Protein AF-A0A382N5F9-F1 (afdb_monomer)

Foldseek 3Di:
DPPPDPDDDDDALCDDDPSSCPVVVVCVVVVHDDDDDPVVVVVVCVVCVVVVHHDDDD

Sequence (58 aa):
MDDKYDFLFVTGGLGPTHDDITKEAFRQLLDDEIIFDKNYYLQLKQHFEKRSIKMPES

Radius of gyration: 15.22 Å; Cα contacts (8 Å, |Δi|>4): 24; chains: 1; bounding box: 29×21×41 Å

Nearest PDB structures (foldseek):
  4cta-assembly1_A  TM=9.409E-01  e=5.008E-02  Thermus thermophilus HB8
  4cta-assembly1_B  TM=9.553E-01  e=1.340E-01  Thermus thermophilus HB8

pLDDT: mean 92.35, std 7.93, range [57.41, 97.62]

Structure (mmCIF, N/CA/C/O backbone):
data_AF-A0A382N5F9-F1
#
_entry.id   AF-A0A382N5F9-F1
#
loop_
_atom_site.group_PDB
_atom_site.id
_atom_site.type_symbol
_atom_site.label_atom_id
_atom_site.label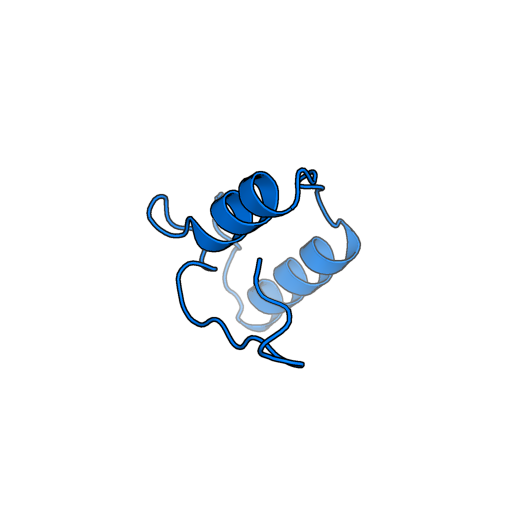_alt_id
_atom_site.label_comp_id
_atom_site.label_asym_id
_atom_site.label_entity_id
_atom_site.label_seq_id
_atom_site.pdbx_PDB_ins_code
_atom_site.Cartn_x
_atom_site.Cartn_y
_atom_site.Cartn_z
_atom_site.occupancy
_atom_site.B_iso_or_equiv
_atom_site.auth_seq_id
_atom_site.auth_comp_id
_atom_site.auth_asym_id
_atom_site.auth_atom_id
_atom_site.pdbx_PDB_model_num
ATOM 1 N N . MET A 1 1 ? 12.827 -2.632 -20.357 1.00 57.41 1 MET A N 1
ATOM 2 C CA . MET A 1 1 ? 11.998 -3.819 -20.084 1.00 57.41 1 MET A CA 1
ATOM 3 C C . MET A 1 1 ? 11.523 -4.289 -21.436 1.00 57.41 1 MET A C 1
ATOM 5 O O . MET A 1 1 ? 11.024 -3.453 -22.170 1.00 57.41 1 MET A O 1
ATOM 9 N N . ASP A 1 2 ? 11.801 -5.531 -21.827 1.00 64.00 2 ASP A N 1
ATOM 10 C CA . ASP A 1 2 ? 11.261 -6.044 -23.091 1.00 64.00 2 ASP A CA 1
ATOM 11 C C . ASP A 1 2 ? 9.729 -5.970 -23.015 1.00 64.00 2 ASP A C 1
ATOM 13 O O . ASP A 1 2 ? 9.156 -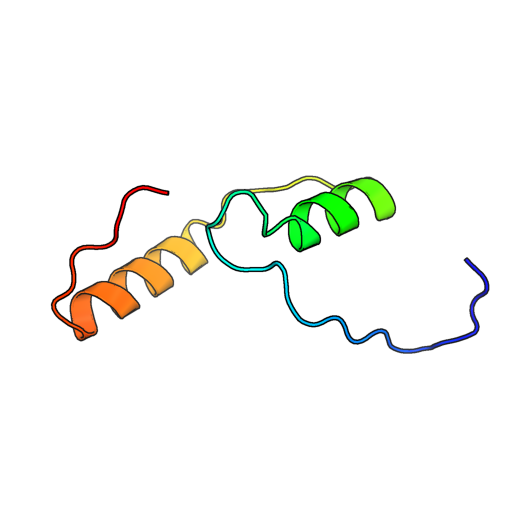6.500 -22.060 1.00 64.00 2 ASP A O 1
ATOM 17 N N . ASP A 1 3 ? 9.081 -5.339 -23.998 1.00 71.88 3 ASP A N 1
ATOM 18 C CA . ASP A 1 3 ? 7.617 -5.201 -24.131 1.00 71.88 3 ASP A CA 1
ATOM 19 C C . ASP A 1 3 ? 6.946 -6.551 -24.472 1.00 71.88 3 ASP A C 1
ATOM 21 O O . ASP A 1 3 ? 6.209 -6.700 -25.442 1.00 71.88 3 ASP A O 1
ATOM 25 N N . LYS A 1 4 ? 7.274 -7.599 -23.712 1.00 84.94 4 LYS A N 1
ATOM 26 C CA . LYS A 1 4 ? 6.866 -8.988 -23.963 1.00 84.94 4 LYS A CA 1
ATOM 27 C C . LYS A 1 4 ? 5.509 -9.345 -23.373 1.00 84.94 4 LYS A C 1
ATOM 29 O O . LYS A 1 4 ? 5.000 -10.425 -23.666 1.00 84.94 4 LYS A O 1
ATOM 34 N N . TYR A 1 5 ? 4.966 -8.484 -22.521 1.00 89.44 5 TYR A N 1
ATOM 35 C CA . TYR A 1 5 ? 3.750 -8.751 -21.771 1.00 89.44 5 TYR A CA 1
ATOM 36 C C . TYR A 1 5 ? 2.879 -7.504 -21.729 1.00 89.44 5 TYR A C 1
ATOM 38 O O . TYR A 1 5 ? 3.347 -6.435 -21.348 1.00 89.44 5 TYR A O 1
ATOM 46 N N . ASP A 1 6 ? 1.599 -7.674 -22.044 1.00 91.44 6 ASP A N 1
ATOM 47 C CA . ASP A 1 6 ? 0.598 -6.612 -21.926 1.00 91.44 6 ASP A CA 1
ATOM 48 C C . ASP A 1 6 ? 0.109 -6.428 -20.477 1.00 91.44 6 ASP A C 1
ATOM 50 O O . ASP A 1 6 ? -0.388 -5.365 -20.111 1.00 91.44 6 ASP A O 1
ATOM 54 N N . PHE A 1 7 ? 0.247 -7.463 -19.635 1.00 92.00 7 PHE A N 1
ATOM 55 C CA . PHE A 1 7 ? -0.233 -7.470 -18.252 1.00 92.00 7 PHE A CA 1
ATOM 56 C C . PHE A 1 7 ? 0.774 -8.112 -17.299 1.00 92.00 7 PHE A C 1
ATOM 58 O O . PHE A 1 7 ? 1.380 -9.140 -17.606 1.00 92.00 7 PHE A O 1
ATOM 65 N N . LEU A 1 8 ? 0.877 -7.542 -16.098 1.00 90.19 8 LEU A N 1
ATOM 66 C CA . LEU A 1 8 ? 1.665 -8.068 -14.990 1.00 90.19 8 LEU A CA 1
ATOM 67 C C . LEU A 1 8 ? 0.758 -8.260 -13.771 1.00 90.19 8 LEU A C 1
ATOM 69 O O . LEU A 1 8 ? 0.106 -7.320 -13.321 1.00 90.19 8 LEU A O 1
ATOM 73 N N . PHE A 1 9 ? 0.750 -9.469 -13.214 1.00 94.25 9 PHE A N 1
ATOM 74 C CA . PHE A 1 9 ? 0.055 -9.780 -11.967 1.00 94.25 9 PHE A CA 1
ATOM 75 C C . PHE A 1 9 ? 1.087 -10.028 -10.873 1.00 94.25 9 PHE A C 1
ATOM 77 O O . PHE A 1 9 ? 1.955 -10.886 -11.023 1.00 94.25 9 PHE A O 1
ATOM 84 N N . VAL A 1 10 ? 0.985 -9.287 -9.770 1.00 94.44 10 VAL A N 1
ATOM 85 C CA . VAL A 1 10 ? 1.857 -9.445 -8.600 1.00 94.44 10 VAL A CA 1
ATOM 86 C C . VAL A 1 10 ? 1.003 -9.725 -7.374 1.00 94.44 10 VAL A C 1
ATOM 88 O O . VAL A 1 10 ? -0.078 -9.161 -7.207 1.00 94.44 10 VAL A O 1
ATOM 91 N N . THR A 1 11 ? 1.484 -10.621 -6.517 1.00 96.00 11 THR A N 1
ATOM 92 C CA . THR A 1 11 ? 0.799 -11.049 -5.295 1.00 96.00 11 THR A CA 1
ATOM 93 C C . THR A 1 11 ? 1.776 -11.058 -4.123 1.00 96.00 11 THR A C 1
ATOM 95 O O . THR A 1 11 ? 2.930 -11.436 -4.310 1.00 96.00 11 THR A O 1
ATOM 98 N N . GLY A 1 12 ? 1.302 -10.736 -2.917 1.00 96.44 12 GLY A N 1
ATOM 99 C CA . GLY A 1 12 ? 2.116 -10.732 -1.692 1.00 96.44 12 GLY A CA 1
ATOM 100 C C . GLY A 1 12 ? 2.887 -9.427 -1.452 1.00 96.44 12 GLY A C 1
ATOM 101 O O . GLY A 1 12 ? 3.065 -8.615 -2.361 1.00 96.44 12 GLY A O 1
ATOM 102 N N . GLY A 1 13 ? 3.315 -9.207 -0.207 1.00 96.25 13 GLY A N 1
ATOM 103 C CA . GLY A 1 13 ? 4.131 -8.050 0.181 1.00 96.25 13 GLY A CA 1
ATOM 104 C C . GLY A 1 13 ? 3.376 -6.713 0.250 1.00 96.25 13 GLY A C 1
ATOM 105 O O . GLY A 1 13 ? 3.968 -5.664 -0.001 1.00 96.25 13 GLY A O 1
ATOM 106 N N . LEU A 1 14 ? 2.060 -6.740 0.499 1.00 95.12 14 LEU A N 1
ATOM 107 C CA . LEU A 1 14 ? 1.178 -5.557 0.539 1.00 95.12 14 LEU A CA 1
ATOM 108 C C . LEU A 1 14 ? 0.578 -5.271 1.924 1.00 95.12 14 LEU A C 1
ATOM 110 O O . LEU A 1 14 ? -0.214 -4.334 2.062 1.00 95.12 14 LEU A O 1
ATOM 114 N N . GLY A 1 15 ? 0.890 -6.091 2.923 1.00 93.25 15 GLY A N 1
ATOM 115 C CA . GLY A 1 15 ? 0.438 -5.880 4.289 1.00 93.25 15 GLY A CA 1
ATOM 116 C C . GLY A 1 15 ? 1.178 -4.736 5.003 1.00 93.25 15 GLY A C 1
ATOM 117 O O . GLY A 1 15 ? 1.855 -3.915 4.374 1.00 93.25 15 GLY A O 1
ATOM 118 N N . PRO A 1 16 ? 0.969 -4.618 6.323 1.00 92.88 16 PRO A N 1
ATOM 119 C CA . PRO A 1 16 ? 1.554 -3.565 7.142 1.00 92.88 16 PRO A CA 1
ATOM 120 C C . PRO A 1 16 ? 2.906 -3.947 7.769 1.00 92.88 16 PRO A C 1
ATOM 122 O O . PRO A 1 16 ? 3.411 -3.169 8.574 1.00 92.88 16 PRO A O 1
ATOM 125 N N . THR A 1 17 ? 3.466 -5.135 7.509 1.00 93.69 17 THR A N 1
ATOM 126 C CA . THR A 1 17 ? 4.691 -5.577 8.193 1.00 93.69 17 THR A CA 1
ATOM 127 C C . THR A 1 17 ? 5.952 -5.068 7.491 1.00 93.69 17 THR A C 1
ATOM 129 O O . THR A 1 17 ? 5.925 -4.638 6.342 1.00 93.69 17 THR A O 1
ATOM 132 N N . HIS A 1 18 ? 7.091 -5.084 8.190 1.00 90.75 18 HIS A N 1
ATOM 133 C CA . HIS A 1 18 ? 8.355 -4.557 7.654 1.00 90.75 18 HIS A CA 1
ATOM 134 C C . HIS A 1 18 ? 8.879 -5.349 6.442 1.00 90.75 18 HIS A C 1
ATOM 136 O O . HIS A 1 18 ? 9.667 -4.828 5.657 1.00 90.75 18 HIS A O 1
ATOM 142 N N . ASP A 1 19 ? 8.459 -6.604 6.296 1.00 94.31 19 ASP A N 1
ATOM 143 C CA . ASP A 1 19 ? 8.759 -7.476 5.162 1.00 94.31 19 ASP A CA 1
ATOM 144 C C . ASP A 1 19 ? 7.802 -7.284 3.965 1.00 94.31 19 ASP A C 1
ATOM 146 O O . ASP A 1 19 ? 8.085 -7.784 2.874 1.00 94.31 19 ASP A O 1
ATOM 150 N N . ASP A 1 20 ? 6.727 -6.497 4.106 1.00 94.81 20 ASP A N 1
ATOM 151 C CA . ASP A 1 20 ? 5.819 -6.128 3.012 1.00 94.81 20 ASP A CA 1
ATOM 152 C C . ASP A 1 20 ? 6.393 -4.994 2.131 1.00 94.81 20 ASP A C 1
ATOM 154 O O . ASP A 1 20 ? 5.970 -3.836 2.173 1.00 94.81 20 ASP A O 1
ATOM 158 N N . ILE A 1 21 ? 7.376 -5.334 1.293 1.00 96.31 21 ILE A N 1
ATOM 159 C CA . ILE A 1 21 ? 8.152 -4.363 0.496 1.00 96.31 21 ILE A CA 1
ATOM 160 C C . ILE A 1 21 ? 7.643 -4.134 -0.939 1.00 96.31 21 ILE A C 1
ATOM 162 O O . ILE A 1 21 ? 8.255 -3.367 -1.682 1.00 96.31 21 ILE A O 1
ATOM 166 N N . THR A 1 22 ? 6.538 -4.763 -1.367 1.00 96.88 22 THR A N 1
ATOM 167 C CA . THR A 1 22 ? 6.104 -4.727 -2.781 1.00 96.88 22 THR A CA 1
ATOM 168 C C . TH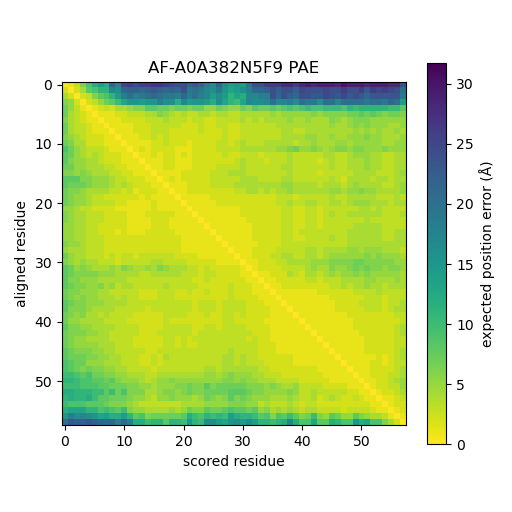R A 1 22 ? 5.807 -3.305 -3.256 1.00 96.88 22 THR A C 1
ATOM 170 O O . THR A 1 22 ? 6.237 -2.926 -4.343 1.00 96.88 22 THR A O 1
ATOM 173 N N . LYS A 1 23 ? 5.135 -2.479 -2.440 1.00 94.81 23 LYS A N 1
ATOM 174 C CA . LYS A 1 23 ? 4.856 -1.071 -2.795 1.00 94.81 23 LYS A CA 1
ATOM 175 C C . LYS A 1 23 ? 6.142 -0.265 -3.016 1.00 94.81 23 LYS A C 1
ATOM 177 O O . LYS A 1 23 ? 6.220 0.502 -3.968 1.00 94.81 23 LYS A O 1
ATOM 182 N N . GLU A 1 24 ? 7.149 -0.471 -2.168 1.00 95.50 24 GLU A N 1
ATOM 183 C CA . GLU A 1 24 ? 8.441 0.218 -2.269 1.00 95.50 24 GLU A CA 1
ATOM 184 C C . GLU A 1 24 ? 9.259 -0.273 -3.471 1.00 95.50 24 GLU A C 1
ATOM 186 O O . GLU A 1 24 ? 9.876 0.529 -4.169 1.00 95.50 24 GLU A O 1
ATOM 191 N N . ALA A 1 25 ? 9.212 -1.572 -3.776 1.00 96.00 25 ALA A N 1
ATOM 192 C CA . ALA A 1 25 ? 9.852 -2.123 -4.966 1.00 96.00 25 ALA A CA 1
ATOM 193 C C . ALA A 1 25 ? 9.277 -1.513 -6.257 1.00 96.00 25 ALA A C 1
ATOM 195 O O . ALA A 1 25 ? 10.037 -1.129 -7.145 1.00 96.00 25 ALA A O 1
ATOM 196 N N . PHE A 1 26 ? 7.950 -1.367 -6.347 1.00 95.75 26 PHE A N 1
ATOM 197 C CA . PHE A 1 26 ? 7.304 -0.700 -7.482 1.00 95.75 26 PHE A CA 1
ATOM 198 C C .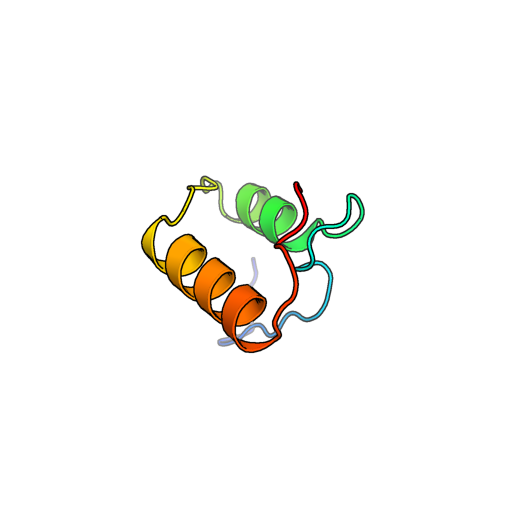 PHE A 1 26 ? 7.642 0.787 -7.559 1.00 95.75 26 PHE A C 1
ATOM 200 O O . PHE A 1 26 ? 7.936 1.270 -8.649 1.00 95.75 26 PHE A O 1
ATOM 207 N N . ARG A 1 27 ? 7.663 1.485 -6.417 1.00 95.62 27 ARG A N 1
ATOM 208 C CA . ARG A 1 27 ? 8.094 2.885 -6.341 1.00 95.62 27 ARG A CA 1
ATOM 209 C C . ARG A 1 27 ? 9.476 3.071 -6.980 1.00 95.62 27 ARG A C 1
ATOM 211 O O . ARG A 1 27 ? 9.646 3.933 -7.830 1.00 95.62 27 ARG A O 1
ATOM 218 N N . GLN A 1 28 ? 10.448 2.239 -6.603 1.00 97.12 28 GLN A N 1
ATOM 219 C CA . GLN A 1 28 ? 11.812 2.303 -7.143 1.00 97.12 28 GLN A CA 1
ATOM 220 C C . GLN A 1 28 ? 11.885 1.907 -8.620 1.00 97.12 28 GLN A C 1
ATOM 222 O O . GLN A 1 28 ? 12.604 2.533 -9.391 1.00 97.12 28 GLN A O 1
ATOM 227 N N . LEU A 1 29 ? 11.151 0.863 -9.015 1.00 94.31 29 LEU A N 1
ATOM 2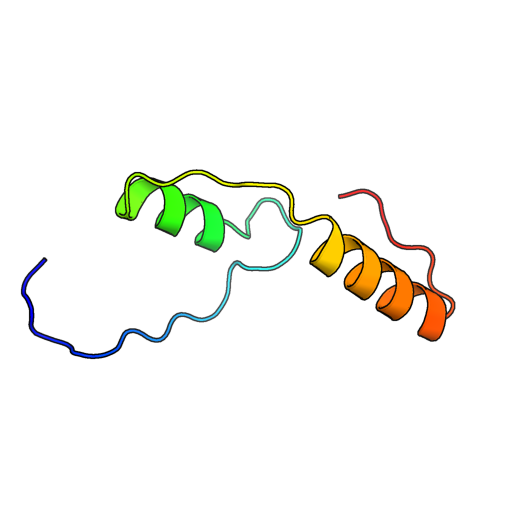28 C CA . LEU A 1 29 ? 11.139 0.355 -10.386 1.00 94.31 29 LEU A CA 1
ATOM 229 C C . LEU A 1 29 ? 10.575 1.372 -11.387 1.00 94.31 29 LEU A C 1
ATOM 231 O O . LEU A 1 29 ? 11.036 1.424 -12.525 1.00 94.31 29 LEU A O 1
ATOM 235 N N . LEU A 1 30 ? 9.557 2.125 -10.968 1.00 94.25 30 LEU A N 1
ATOM 236 C CA . LEU A 1 30 ? 8.824 3.075 -11.805 1.00 94.25 30 LEU A CA 1
ATOM 237 C C . LEU A 1 30 ? 9.303 4.523 -11.642 1.00 94.25 30 LEU A C 1
ATOM 239 O O . LEU A 1 30 ? 8.783 5.389 -12.338 1.00 94.25 30 LEU A O 1
ATOM 243 N N . ASP A 1 31 ? 10.278 4.768 -10.761 1.00 95.62 31 ASP A N 1
ATOM 244 C CA . ASP A 1 31 ? 10.722 6.111 -10.362 1.00 95.62 31 ASP A CA 1
ATOM 245 C C . ASP A 1 31 ? 9.547 7.001 -9.911 1.00 95.62 31 ASP A C 1
ATOM 247 O O . ASP A 1 31 ? 9.369 8.130 -10.362 1.00 95.62 31 ASP A O 1
ATOM 251 N N . ASP A 1 32 ? 8.700 6.438 -9.046 1.00 95.81 32 ASP A N 1
ATOM 252 C CA . ASP A 1 32 ? 7.465 7.061 -8.562 1.00 95.81 32 ASP A CA 1
ATOM 253 C C . ASP A 1 32 ? 7.577 7.458 -7.074 1.00 95.81 32 ASP A C 1
ATOM 255 O O . ASP A 1 32 ? 8.599 7.250 -6.404 1.00 95.81 32 ASP A O 1
ATOM 259 N N . GLU A 1 33 ? 6.505 8.017 -6.519 1.00 95.06 33 GLU A N 1
ATOM 260 C CA . GLU A 1 33 ? 6.405 8.431 -5.121 1.00 95.06 33 GLU A CA 1
ATOM 261 C C . GLU A 1 33 ? 5.288 7.690 -4.373 1.00 95.06 33 GLU A C 1
ATOM 263 O O . GLU A 1 33 ? 4.221 7.382 -4.903 1.00 95.06 33 GLU A O 1
ATOM 268 N N . ILE A 1 34 ? 5.512 7.431 -3.080 1.00 93.00 34 ILE A N 1
ATOM 269 C CA . ILE A 1 34 ? 4.468 6.907 -2.193 1.00 93.00 34 ILE A CA 1
ATOM 270 C C . ILE A 1 34 ? 3.756 8.083 -1.532 1.00 93.00 34 ILE A C 1
ATOM 272 O O . ILE A 1 34 ? 4.346 8.819 -0.741 1.00 93.00 34 ILE A O 1
ATOM 276 N N . ILE A 1 35 ? 2.459 8.212 -1.803 1.00 94.94 35 ILE A N 1
ATOM 277 C CA . ILE A 1 35 ? 1.601 9.230 -1.197 1.00 94.94 35 ILE A CA 1
ATOM 278 C C . ILE A 1 35 ? 0.614 8.621 -0.200 1.00 94.94 35 ILE A C 1
ATOM 280 O O . ILE A 1 35 ? 0.160 7.484 -0.339 1.00 94.94 35 ILE A O 1
ATOM 284 N N . PHE A 1 36 ? 0.240 9.405 0.810 1.00 95.00 36 PHE A N 1
ATOM 285 C CA . PHE A 1 36 ? -0.802 9.013 1.752 1.00 95.00 36 PHE A CA 1
ATOM 286 C C . PHE A 1 36 ? -2.196 9.311 1.187 1.00 95.00 36 PHE A C 1
ATOM 288 O O . PHE A 1 36 ? -2.618 10.469 1.111 1.00 95.00 36 PHE A O 1
ATOM 295 N N . ASP A 1 37 ? -2.942 8.261 0.850 1.00 95.88 37 ASP A N 1
ATOM 296 C CA . ASP A 1 37 ? -4.337 8.380 0.428 1.00 95.88 37 ASP A CA 1
ATOM 297 C C . ASP A 1 37 ? -5.277 8.493 1.642 1.00 95.88 37 ASP A C 1
ATOM 299 O O . ASP A 1 37 ? -5.612 7.514 2.319 1.00 95.88 37 ASP A O 1
ATOM 303 N N . LYS A 1 38 ? -5.752 9.719 1.890 1.00 97.19 38 LYS A N 1
ATOM 304 C CA . LYS A 1 38 ? -6.707 10.023 2.965 1.00 97.19 38 LYS A CA 1
ATOM 305 C C . LYS A 1 38 ? -8.054 9.318 2.784 1.00 97.19 38 LYS A C 1
ATOM 307 O O . LYS A 1 38 ? -8.658 8.925 3.780 1.00 97.19 38 LYS A O 1
ATOM 312 N N . ASN A 1 39 ? -8.535 9.167 1.551 1.00 97.62 39 ASN A N 1
ATOM 313 C CA . ASN A 1 39 ? -9.835 8.555 1.279 1.00 97.62 39 ASN A CA 1
ATOM 314 C C . ASN A 1 39 ? -9.781 7.052 1.552 1.00 97.62 39 ASN A C 1
ATOM 316 O O . ASN A 1 39 ? -10.643 6.528 2.262 1.00 97.62 39 ASN A O 1
ATOM 320 N N . TYR A 1 40 ? -8.737 6.377 1.065 1.00 95.56 40 TYR A N 1
ATOM 321 C CA . TYR A 1 40 ? -8.507 4.966 1.370 1.00 95.56 40 TYR A CA 1
ATOM 322 C C . TYR A 1 40 ? -8.322 4.737 2.873 1.00 95.56 40 TYR A C 1
ATOM 324 O O . TYR A 1 40 ? -8.919 3.829 3.449 1.00 95.56 40 TYR A O 1
ATOM 332 N N . TYR A 1 41 ? -7.570 5.606 3.549 1.00 95.12 41 TYR A N 1
ATOM 333 C CA . TYR A 1 41 ? -7.388 5.515 4.995 1.00 95.12 41 TYR A CA 1
ATOM 334 C C . TYR A 1 41 ? -8.708 5.621 5.780 1.00 95.12 41 TYR A C 1
ATOM 336 O O . TYR A 1 41 ? -8.912 4.888 6.750 1.00 95.12 41 TYR A O 1
ATOM 344 N N . LEU A 1 42 ? -9.636 6.487 5.357 1.00 96.31 42 LEU A N 1
ATOM 345 C CA . LEU A 1 42 ? -10.974 6.565 5.956 1.00 96.31 42 LEU A CA 1
ATOM 346 C C . LEU A 1 42 ? -11.777 5.275 5.736 1.00 96.31 42 LEU A C 1
ATOM 348 O O . LEU A 1 42 ? -12.428 4.799 6.666 1.00 96.31 42 LEU A O 1
ATOM 352 N N . GLN A 1 43 ? -11.697 4.678 4.545 1.00 96.62 43 GLN A N 1
ATOM 353 C CA . GLN A 1 43 ? -12.331 3.385 4.263 1.00 96.62 43 GLN A CA 1
ATOM 354 C C . GLN A 1 43 ? -11.737 2.266 5.130 1.00 96.62 43 GLN A C 1
ATOM 356 O O . GLN A 1 43 ? -12.478 1.450 5.685 1.00 96.62 43 GLN A O 1
ATOM 361 N N . LEU A 1 44 ? -10.412 2.260 5.301 1.00 95.19 44 LEU A N 1
ATOM 362 C CA . LEU A 1 44 ? -9.710 1.308 6.154 1.00 95.19 44 LEU A CA 1
ATOM 363 C C . LEU A 1 44 ? -10.163 1.439 7.613 1.00 95.19 44 LEU A C 1
ATOM 365 O O . LEU A 1 44 ? -10.519 0.438 8.233 1.00 95.19 44 LEU A O 1
ATOM 369 N N . LYS A 1 45 ? -10.254 2.666 8.145 1.00 94.81 45 LYS A N 1
ATOM 370 C CA . LYS A 1 45 ? -10.794 2.916 9.493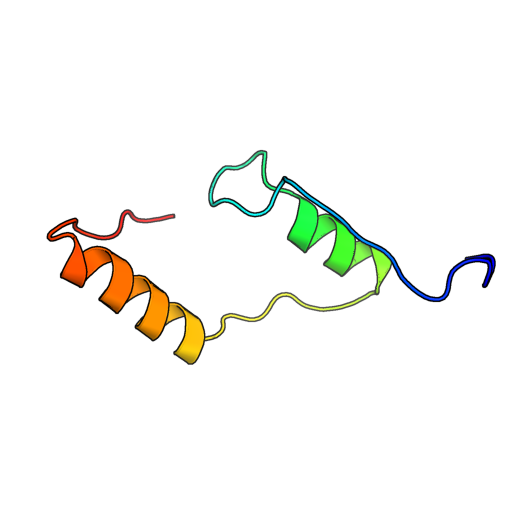 1.00 94.81 45 LYS A CA 1
ATOM 371 C C . LYS A 1 45 ? -12.202 2.358 9.669 1.00 94.81 45 LYS A C 1
ATOM 373 O O . LYS A 1 45 ? -12.442 1.607 10.611 1.00 94.81 45 LYS A O 1
ATOM 378 N N . GLN A 1 46 ? -13.102 2.650 8.731 1.00 96.25 46 GLN A N 1
ATOM 379 C CA . GLN A 1 46 ? -14.469 2.124 8.762 1.00 96.25 46 GLN A CA 1
ATOM 380 C C . GLN A 1 46 ? -14.499 0.589 8.725 1.00 96.25 46 GLN A C 1
ATOM 382 O O . GLN A 1 46 ? -15.368 -0.027 9.342 1.00 96.25 46 GLN A O 1
ATOM 387 N N . HIS A 1 47 ? -13.565 -0.052 8.013 1.00 95.94 47 HIS A N 1
ATOM 388 C CA . HIS A 1 47 ? -13.450 -1.511 7.993 1.00 95.94 47 HIS A CA 1
ATOM 389 C C . HIS A 1 47 ? -13.119 -2.083 9.381 1.00 95.94 47 HIS A C 1
ATOM 391 O O . HIS A 1 47 ? -13.740 -3.061 9.801 1.00 95.94 47 HIS A O 1
ATOM 397 N N . PHE A 1 48 ? -12.182 -1.468 10.107 1.00 96.00 48 PHE A N 1
ATOM 398 C CA . PHE A 1 48 ? -11.843 -1.861 11.479 1.00 96.00 48 PHE A CA 1
ATOM 399 C C . PHE A 1 48 ? -12.996 -1.594 12.461 1.00 96.00 48 PHE A C 1
ATOM 401 O O . PHE A 1 48 ? -13.358 -2.480 13.239 1.00 96.00 48 PHE A O 1
ATOM 408 N N . GLU A 1 49 ? -13.644 -0.429 12.362 1.00 96.00 49 GLU A N 1
ATOM 409 C CA . GLU A 1 49 ? -14.798 -0.057 13.194 1.00 96.00 49 GLU A CA 1
ATOM 410 C C . GLU A 1 49 ? -15.971 -1.033 13.042 1.00 96.00 49 GLU A C 1
ATOM 412 O O . GLU A 1 49 ? -16.528 -1.487 14.042 1.00 96.00 49 GLU A O 1
ATOM 417 N N . LYS A 1 50 ? -16.300 -1.436 11.805 1.00 97.12 50 LYS A N 1
ATOM 418 C CA . LYS A 1 50 ? -17.342 -2.444 11.520 1.00 97.12 50 LYS A CA 1
ATOM 419 C C . LYS A 1 50 ? -17.079 -3.792 12.189 1.00 97.12 50 LYS A C 1
ATOM 421 O O . LYS A 1 50 ? -18.014 -4.552 12.414 1.00 97.12 50 LYS A O 1
ATOM 426 N N . ARG A 1 51 ? -15.817 -4.096 12.487 1.00 96.00 51 ARG A N 1
ATOM 427 C CA . ARG A 1 51 ? -15.392 -5.330 13.159 1.00 96.00 51 ARG A CA 1
ATOM 428 C C . ARG A 1 51 ? -15.266 -5.155 14.671 1.00 96.00 51 ARG A C 1
ATOM 430 O O . ARG A 1 51 ? -14.856 -6.094 15.343 1.00 96.00 51 ARG A O 1
ATOM 437 N N . SER A 1 52 ? -15.579 -3.966 15.193 1.00 96.06 52 SER A N 1
ATOM 438 C CA . SER A 1 52 ? -15.360 -3.580 16.591 1.00 96.06 52 SER A CA 1
ATOM 439 C C . SER A 1 52 ? -13.903 -3.757 17.042 1.00 96.06 52 SER A C 1
ATOM 441 O O . SER A 1 52 ? -13.632 -4.011 18.213 1.00 96.06 52 SER A O 1
ATOM 443 N N . ILE A 1 53 ? -12.954 -3.614 16.110 1.00 94.69 53 ILE A N 1
ATOM 444 C CA . ILE A 1 53 ? -11.513 -3.685 16.367 1.00 94.69 53 ILE A CA 1
ATOM 445 C C . ILE A 1 53 ? -10.955 -2.266 16.273 1.00 94.69 53 ILE A C 1
ATOM 447 O O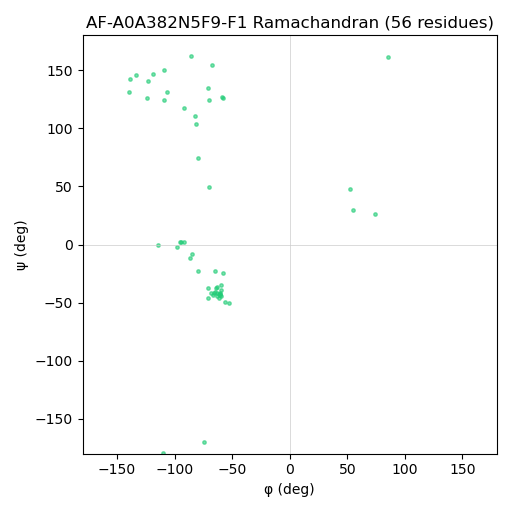 . ILE A 1 53 ? -11.205 -1.557 15.300 1.00 94.69 53 ILE A O 1
ATOM 451 N N . LYS A 1 54 ? -10.163 -1.846 17.263 1.00 91.56 54 LYS A N 1
ATOM 452 C CA . LYS A 1 54 ? -9.391 -0.605 17.150 1.00 91.56 54 LYS A CA 1
ATOM 453 C C . LYS A 1 54 ? -8.273 -0.825 16.131 1.00 91.56 54 LYS A C 1
ATOM 455 O O . LYS A 1 54 ? -7.483 -1.751 16.288 1.00 91.56 54 LYS A O 1
ATOM 460 N N . MET A 1 55 ? -8.213 0.020 15.105 1.00 93.12 55 MET A N 1
ATOM 461 C CA . MET A 1 55 ? -7.137 -0.037 14.117 1.00 93.12 55 MET A CA 1
ATOM 462 C C . MET A 1 55 ? -5.775 0.125 14.822 1.00 93.12 55 MET A C 1
ATOM 464 O O . MET A 1 55 ? -5.618 1.092 15.577 1.00 93.12 55 MET A O 1
ATOM 468 N N . PRO A 1 56 ? -4.825 -0.806 14.623 1.00 88.62 56 PRO A N 1
ATOM 469 C CA . PRO A 1 56 ? -3.490 -0.699 15.196 1.00 88.62 56 PRO A CA 1
ATOM 470 C C . PRO A 1 56 ? -2.718 0.461 14.560 1.00 88.62 56 PRO A C 1
ATOM 472 O O . PRO A 1 56 ? -2.989 0.858 13.423 1.00 88.62 56 PRO A O 1
ATOM 475 N N . GLU A 1 57 ? -1.759 1.004 15.305 1.00 81.81 57 GLU A N 1
ATOM 476 C CA . GLU A 1 57 ? -0.743 1.882 14.727 1.00 81.81 57 GLU A CA 1
ATOM 477 C C . GLU A 1 57 ? 0.190 1.019 13.868 1.00 81.81 57 GLU A C 1
ATOM 479 O O . GLU A 1 57 ? 0.501 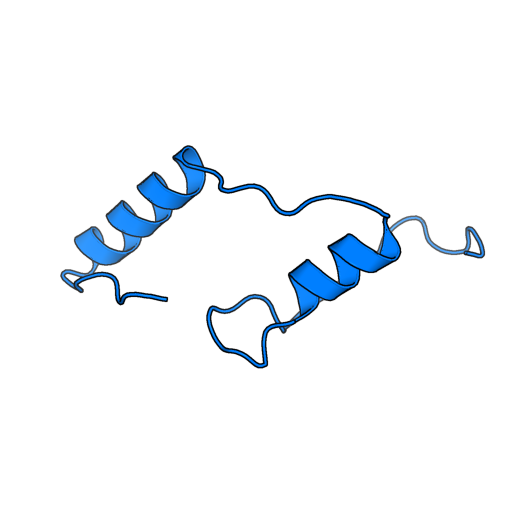-0.113 14.245 1.00 81.81 57 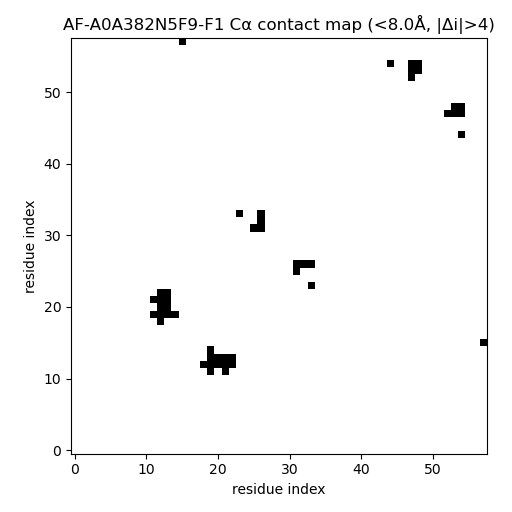GLU A O 1
ATOM 484 N N . SER A 1 58 ? 0.502 1.510 12.665 1.00 69.31 58 SER A N 1
ATOM 485 C CA . SER A 1 58 ? 1.403 0.838 11.718 1.00 69.31 58 SER A CA 1
ATOM 486 C C . SER A 1 58 ? 2.850 0.934 12.175 1.00 69.31 58 SER A C 1
ATOM 488 O O . SER A 1 58 ? 3.204 1.995 12.735 1.00 69.31 58 SER A O 1
#

Mean predicted aligned error: 4.59 Å

Organism: NCBI:txid408172

Secondary structure (DSSP, 8-state):
-----S-----S--SSSTT--HHHHHHHHHT------HHHHHHHHHHHHHTT-PPPP-

Solvent-accessible surface area (backbone atoms only — not comparable to full-atom values): 3968 Å² total; per-residue (Å²): 128,84,88,82,63,99,74,85,88,86,81,76,34,77,64,84,52,94,81,30,47,44,66,60,52,48,26,64,75,68,75,55,80,91,76,89,58,66,68,61,49,52,53,51,50,52,55,28,54,76,67,76,41,81,77,76,85,123

InterPro domains:
  IPR001453 MoaB/Mog domain [PF00994] (3-52)
  IPR036425 MoaB/Mog-like domain superfamily [G3DSA:3.40.980.10] (1-58)
  IPR036425 MoaB/Mog-like domain superfamily [SSF53218] (3-52)
  IPR050101 Competence-damage inducible protein CinA [PTHR13939] (3-57)